Protein AF-A0A519WQ17-F1 (afdb_monomer_lite)

Secondary structure (DSSP, 8-state):
--EEEEEEEEESSHHHHHHHHHHHHHHHHHTT--HHHHHHHHHHHHHHHHHHHHHHS-EEEEEEEEEETTEEEEEEEEEE---TT--TT-HHHHHHHHHHTS--TTS---B-

Radius of gyration: 13.97 Å; chains: 1; bounding box: 34×28×32 Å

Sequence (112 aa):
MSMKDIVIITLENEMDLILAHKRTMRVAEKIGLTIATQTAFATAVSEVARIVIEHTHLGELKISIGGEHPRFSLLATITFENITELSRNHEGFFYAQKLHNSNWKRHFFHII

pLDDT: mean 78.07, std 23.07, range [29.64, 98.19]

Foldseek 3Di:
DDKDWDDKFWLQDPVSLVVQLVVQLVVCVVLPHDNVVSNVVSVLSSLLSVVCNVPASGKMWIWIWDDDPNDIAIEIEMDGPDDPPVPPPDVSVVSLVVVVPDPPPPGDYHYD

Structure (mmCIF, N/CA/C/O backbone):
data_AF-A0A519WQ17-F1
#
_entry.id   AF-A0A519WQ17-F1
#
loop_
_atom_site.group_PDB
_atom_site.id
_atom_site.type_symbol
_atom_site.label_atom_id
_atom_site.label_alt_id
_atom_site.label_comp_id
_atom_site.label_asym_id
_atom_site.label_entity_id
_atom_site.label_seq_id
_atom_site.pdbx_PDB_ins_code
_atom_site.Cartn_x
_atom_site.Cartn_y
_atom_site.Cartn_z
_atom_site.occupancy
_atom_site.B_iso_or_equiv
_atom_site.auth_seq_id
_atom_site.auth_comp_id
_atom_site.auth_asym_id
_atom_site.auth_atom_id
_atom_site.pdbx_PDB_model_num
ATOM 1 N N . MET A 1 1 ? -21.000 -9.149 -3.244 1.00 61.47 1 MET A N 1
ATOM 2 C CA . MET A 1 1 ? -20.753 -7.744 -2.855 1.00 61.47 1 MET A CA 1
ATOM 3 C C . MET A 1 1 ? -19.768 -7.180 -3.865 1.00 61.47 1 MET A C 1
ATOM 5 O O . MET A 1 1 ? -18.726 -7.798 -4.041 1.00 61.47 1 MET A O 1
ATOM 9 N N . SER A 1 2 ? -20.123 -6.135 -4.616 1.00 82.56 2 SER A N 1
ATOM 10 C CA . SER A 1 2 ? -19.262 -5.622 -5.693 1.00 82.56 2 SER A CA 1
ATOM 11 C C . SER A 1 2 ? -18.110 -4.796 -5.126 1.00 82.56 2 SER A C 1
ATOM 13 O O . SER A 1 2 ? -18.322 -3.972 -4.236 1.00 82.56 2 SER A O 1
ATOM 15 N N . MET A 1 3 ? -16.905 -5.005 -5.651 1.00 90.69 3 MET A N 1
ATOM 16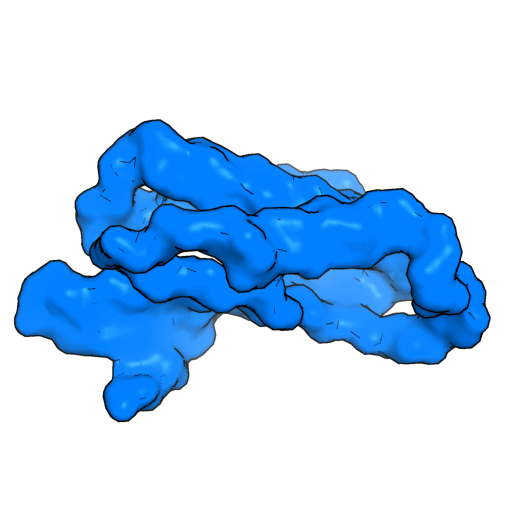 C CA . MET A 1 3 ? -15.772 -4.118 -5.403 1.00 90.69 3 MET A CA 1
ATOM 17 C C . MET A 1 3 ? -15.886 -2.874 -6.280 1.00 90.69 3 MET A C 1
ATOM 19 O O . MET A 1 3 ? -16.339 -2.956 -7.420 1.00 90.69 3 MET A O 1
ATOM 23 N N . LYS A 1 4 ? -15.482 -1.726 -5.742 1.00 93.50 4 LYS A N 1
ATOM 24 C CA . LYS A 1 4 ? -15.430 -0.453 -6.450 1.00 93.50 4 LYS A CA 1
ATOM 25 C C . LYS A 1 4 ? -14.018 0.104 -6.397 1.00 93.50 4 LYS A C 1
ATOM 27 O O . LYS A 1 4 ? -13.485 0.325 -5.311 1.00 93.50 4 LYS A O 1
ATOM 32 N N . ASP A 1 5 ? -13.464 0.374 -7.567 1.00 95.12 5 ASP A N 1
ATOM 33 C CA . ASP A 1 5 ? -12.156 1.000 -7.721 1.00 95.12 5 ASP A CA 1
ATOM 34 C C . ASP A 1 5 ? -12.222 2.457 -7.256 1.00 95.12 5 ASP A C 1
ATOM 36 O O . ASP A 1 5 ? -13.138 3.204 -7.614 1.00 95.12 5 ASP A O 1
ATOM 40 N N . ILE A 1 6 ? -11.268 2.847 -6.415 1.00 96.62 6 ILE A N 1
ATOM 41 C CA . ILE A 1 6 ? -11.188 4.185 -5.814 1.00 96.62 6 ILE A CA 1
ATOM 42 C C . ILE A 1 6 ? -9.959 4.936 -6.310 1.00 96.62 6 ILE A C 1
ATOM 44 O O . ILE A 1 6 ? -10.011 6.152 -6.490 1.00 96.62 6 ILE A O 1
ATOM 48 N N . VAL A 1 7 ? -8.852 4.223 -6.508 1.00 96.94 7 VAL A N 1
ATOM 49 C CA . VAL A 1 7 ? -7.582 4.788 -6.961 1.00 96.94 7 VAL A CA 1
ATOM 50 C C . VAL A 1 7 ? -6.973 3.861 -7.999 1.00 96.94 7 VAL A C 1
ATOM 52 O O . VAL A 1 7 ? -6.992 2.647 -7.813 1.00 96.94 7 VAL A O 1
ATOM 55 N N . ILE A 1 8 ? -6.413 4.453 -9.051 1.00 96.94 8 ILE A N 1
ATOM 56 C CA . ILE A 1 8 ? -5.589 3.783 -10.056 1.00 96.94 8 ILE A CA 1
ATOM 57 C C . ILE A 1 8 ? -4.309 4.611 -10.206 1.00 96.94 8 ILE A C 1
ATOM 59 O O . ILE A 1 8 ? -4.387 5.840 -10.285 1.00 96.94 8 ILE A O 1
ATOM 63 N N . ILE A 1 9 ? -3.149 3.959 -10.147 1.00 96.00 9 ILE A N 1
ATOM 64 C CA . ILE A 1 9 ? -1.815 4.572 -10.193 1.00 96.00 9 ILE A CA 1
ATOM 65 C C . ILE A 1 9 ? -0.935 3.721 -11.108 1.00 96.00 9 ILE A C 1
ATOM 67 O O . ILE A 1 9 ? -0.855 2.511 -10.916 1.00 96.00 9 ILE A O 1
ATOM 71 N 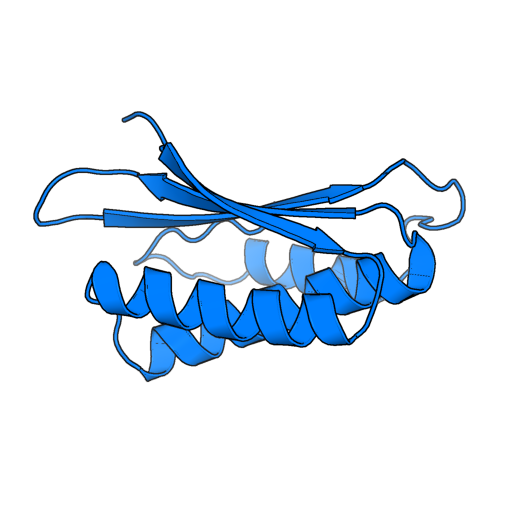N . THR A 1 10 ? -0.270 4.343 -12.077 1.00 94.56 10 THR A N 1
ATOM 72 C CA . THR A 1 10 ? 0.798 3.706 -12.861 1.00 94.56 10 THR A CA 1
ATOM 73 C C . THR A 1 10 ? 1.978 3.367 -11.956 1.00 94.56 10 THR A C 1
ATOM 75 O O . THR A 1 10 ? 2.191 4.039 -10.959 1.00 94.56 10 THR A O 1
ATOM 78 N N . LEU A 1 11 ? 2.737 2.323 -12.261 1.00 93.19 11 LEU A N 1
ATOM 79 C CA . LEU A 1 11 ? 3.910 1.896 -11.499 1.00 93.19 11 LEU A CA 1
ATOM 80 C C . LEU A 1 11 ? 5.146 1.971 -12.395 1.00 93.19 11 LEU A C 1
ATOM 82 O O . LEU A 1 11 ? 5.713 0.948 -12.777 1.00 93.19 11 LEU A O 1
ATOM 86 N N . GLU A 1 12 ? 5.541 3.194 -12.746 1.00 90.81 12 GLU A N 1
ATOM 87 C CA . GLU A 1 12 ? 6.633 3.441 -13.694 1.00 90.81 12 GLU A CA 1
ATOM 88 C C . GLU A 1 12 ? 7.904 3.929 -12.990 1.00 90.81 12 GLU A C 1
ATOM 90 O O . GLU A 1 12 ? 9.017 3.642 -13.431 1.00 90.81 12 GLU A O 1
ATOM 95 N N . ASN A 1 13 ? 7.757 4.673 -11.888 1.00 91.56 13 ASN A N 1
ATOM 96 C CA . ASN A 1 13 ? 8.875 5.345 -11.224 1.00 91.56 13 ASN A CA 1
ATOM 97 C C . ASN A 1 13 ? 8.680 5.520 -9.701 1.00 91.56 13 ASN A C 1
ATOM 99 O O . ASN A 1 13 ? 7.641 5.205 -9.124 1.00 91.56 13 ASN A O 1
ATOM 103 N N . GLU A 1 14 ? 9.696 6.061 -9.024 1.00 92.12 14 GLU A N 1
ATOM 104 C CA . GLU A 1 14 ? 9.687 6.256 -7.567 1.00 92.12 14 GLU A CA 1
ATOM 105 C C . GLU A 1 14 ? 8.606 7.242 -7.077 1.00 92.12 14 GLU A C 1
ATOM 107 O O . GLU A 1 14 ? 8.053 7.070 -5.988 1.00 92.12 14 GLU A O 1
ATOM 112 N N . MET A 1 15 ? 8.244 8.257 -7.870 1.00 94.81 15 MET A N 1
ATOM 113 C CA . MET A 1 15 ? 7.169 9.186 -7.500 1.00 94.81 15 MET A CA 1
ATOM 114 C C . MET A 1 15 ? 5.818 8.465 -7.427 1.00 94.81 15 MET A C 1
ATOM 116 O O . MET A 1 15 ? 5.018 8.736 -6.523 1.00 94.81 15 MET A O 1
ATOM 120 N N . ASP A 1 16 ? 5.593 7.501 -8.318 1.00 94.94 16 ASP A N 1
ATOM 121 C CA . ASP A 1 16 ? 4.399 6.660 -8.302 1.00 94.94 16 ASP A CA 1
ATOM 122 C C . ASP A 1 16 ? 4.343 5.781 -7.053 1.00 94.94 16 ASP A C 1
ATOM 124 O O . ASP A 1 16 ? 3.283 5.634 -6.441 1.00 94.94 16 ASP A O 1
ATOM 128 N N . LEU A 1 17 ? 5.490 5.266 -6.602 1.00 94.69 17 LEU A N 1
ATOM 129 C CA . LEU A 1 17 ? 5.590 4.504 -5.358 1.00 94.69 17 LEU A CA 1
ATOM 130 C C . LEU A 1 17 ? 5.201 5.353 -4.134 1.00 94.69 17 LEU A C 1
ATOM 132 O O . LEU A 1 17 ? 4.455 4.899 -3.256 1.00 94.69 17 LEU A O 1
ATOM 136 N N . ILE A 1 18 ? 5.655 6.610 -4.086 1.00 96.94 18 ILE A N 1
ATOM 137 C CA . ILE A 1 18 ? 5.270 7.564 -3.034 1.00 96.94 18 ILE A CA 1
ATOM 138 C C . ILE A 1 18 ? 3.758 7.829 -3.087 1.00 96.94 18 ILE A C 1
ATOM 140 O O . ILE A 1 18 ? 3.091 7.888 -2.044 1.00 96.94 18 ILE A O 1
ATOM 144 N N . LEU A 1 19 ? 3.200 7.988 -4.289 1.00 97.62 19 LEU A N 1
ATOM 145 C CA . LEU A 1 19 ? 1.771 8.213 -4.484 1.00 97.62 19 LEU A CA 1
ATOM 146 C C . LEU A 1 19 ? 0.942 6.991 -4.062 1.00 97.62 19 LEU A C 1
ATOM 148 O O . LEU A 1 19 ? -0.052 7.159 -3.350 1.00 97.62 19 LEU A O 1
ATOM 152 N N . ALA A 1 20 ? 1.375 5.781 -4.423 1.00 9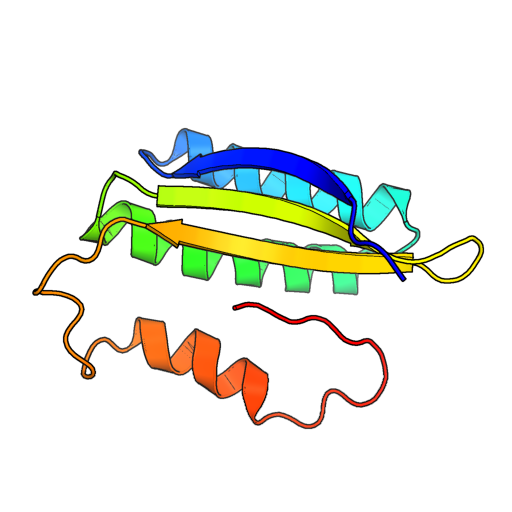6.44 20 ALA A N 1
ATOM 153 C CA . ALA A 1 20 ? 0.768 4.505 -4.050 1.00 96.44 20 ALA A CA 1
ATOM 154 C C . ALA A 1 20 ? 0.633 4.367 -2.533 1.00 96.44 20 ALA A C 1
ATOM 156 O O . ALA A 1 20 ? -0.461 4.100 -2.024 1.00 96.44 20 ALA A O 1
ATOM 157 N N . HIS A 1 21 ? 1.710 4.652 -1.797 1.00 97.75 21 HIS A N 1
ATOM 158 C CA . HIS A 1 21 ? 1.703 4.620 -0.338 1.00 97.75 21 HIS A CA 1
ATOM 159 C C . HIS A 1 21 ? 0.693 5.619 0.248 1.00 97.75 21 HIS A C 1
ATOM 161 O O . HIS A 1 21 ? -0.206 5.254 1.012 1.00 97.75 21 HIS A O 1
ATOM 167 N N . LYS A 1 22 ? 0.793 6.894 -0.156 1.00 98.12 22 LYS A N 1
ATOM 168 C CA . LYS A 1 22 ? -0.058 7.979 0.362 1.00 98.12 22 LYS A CA 1
ATOM 169 C C . LYS A 1 22 ? -1.538 7.737 0.076 1.00 98.12 22 LYS A C 1
ATOM 171 O O . LYS A 1 22 ? -2.384 7.987 0.936 1.00 98.12 22 LYS A O 1
ATOM 176 N N . ARG A 1 23 ? -1.871 7.264 -1.126 1.00 98.06 23 ARG A N 1
ATOM 177 C CA . ARG A 1 23 ? -3.259 6.998 -1.522 1.00 98.06 23 ARG A CA 1
ATOM 178 C C . ARG A 1 23 ? -3.825 5.781 -0.803 1.00 98.06 23 ARG A C 1
ATOM 180 O O . ARG A 1 23 ? -4.959 5.859 -0.338 1.00 98.06 23 ARG A O 1
ATOM 187 N N . THR A 1 24 ? -3.033 4.727 -0.625 1.00 97.81 24 THR A N 1
ATOM 188 C CA . THR A 1 24 ? -3.433 3.545 0.150 1.00 97.81 24 THR A CA 1
ATOM 189 C C . THR A 1 24 ? -3.756 3.914 1.597 1.00 97.81 24 THR A C 1
ATOM 191 O O . THR A 1 24 ? -4.851 3.606 2.069 1.00 97.81 24 THR A O 1
ATOM 194 N N . MET A 1 25 ? -2.873 4.673 2.261 1.00 97.75 25 MET A N 1
ATOM 195 C CA . MET A 1 25 ? -3.120 5.215 3.606 1.00 97.75 25 MET A CA 1
ATOM 196 C C . MET A 1 25 ? -4.430 6.010 3.658 1.00 97.75 25 MET A C 1
ATOM 198 O O . MET A 1 25 ? -5.279 5.768 4.512 1.00 97.75 25 MET A O 1
ATOM 202 N N . ARG A 1 26 ? -4.640 6.918 2.696 1.00 98.19 26 ARG A N 1
ATOM 203 C CA . ARG A 1 26 ? -5.823 7.789 2.650 1.00 98.19 26 ARG A CA 1
ATOM 204 C C . ARG A 1 26 ? -7.133 7.017 2.471 1.00 98.19 26 ARG A C 1
ATOM 206 O O . ARG A 1 26 ? -8.152 7.409 3.038 1.00 98.19 26 ARG A O 1
ATOM 213 N N . VAL A 1 27 ? -7.141 5.956 1.661 1.00 96.81 27 VAL A N 1
ATOM 214 C CA . VAL A 1 27 ? -8.334 5.113 1.472 1.00 96.81 27 VAL A CA 1
ATOM 215 C C . VAL A 1 27 ? -8.596 4.279 2.724 1.00 96.81 27 VAL A C 1
ATOM 217 O O . VAL A 1 27 ? -9.728 4.249 3.201 1.00 96.81 27 VAL A O 1
ATOM 220 N N . ALA A 1 28 ? -7.554 3.667 3.289 1.00 95.69 28 ALA A N 1
ATOM 221 C CA . ALA A 1 28 ? -7.631 2.876 4.513 1.00 95.69 28 ALA A CA 1
ATOM 222 C C . ALA A 1 28 ? -8.144 3.703 5.713 1.00 95.69 28 ALA A C 1
ATOM 224 O O . ALA A 1 28 ? -9.002 3.241 6.467 1.00 95.69 28 ALA A O 1
ATOM 225 N N . GLU A 1 29 ? -7.691 4.953 5.840 1.00 97.00 29 GLU A N 1
ATOM 226 C CA . GLU A 1 29 ? -8.193 5.936 6.807 1.00 97.00 29 GLU A CA 1
ATOM 227 C C . GLU A 1 29 ? -9.692 6.204 6.622 1.00 97.00 29 GLU A C 1
ATOM 229 O O . GLU A 1 29 ? -10.465 6.127 7.576 1.00 97.00 29 GLU A O 1
ATOM 234 N N . LYS A 1 30 ? -10.128 6.467 5.383 1.00 94.88 30 LYS A N 1
ATOM 235 C CA . LYS A 1 30 ? -11.526 6.803 5.065 1.00 94.88 30 LYS A CA 1
ATOM 236 C C . LYS A 1 30 ? -12.520 5.685 5.368 1.00 94.88 30 LYS A C 1
ATOM 238 O O . LYS A 1 30 ? -13.684 5.985 5.617 1.00 94.88 30 LYS A O 1
ATOM 243 N N . ILE A 1 31 ? -12.084 4.429 5.335 1.00 93.56 31 ILE A N 1
ATOM 244 C CA . ILE A 1 31 ? -12.927 3.277 5.683 1.00 93.56 31 ILE A CA 1
ATOM 245 C C . ILE A 1 31 ? -12.787 2.857 7.158 1.00 93.56 31 ILE A C 1
ATOM 247 O O . ILE A 1 31 ? -13.331 1.829 7.552 1.00 93.56 31 ILE A O 1
ATOM 251 N N . GLY A 1 32 ? -12.077 3.646 7.974 1.00 93.00 32 GLY A N 1
ATOM 252 C CA . GLY 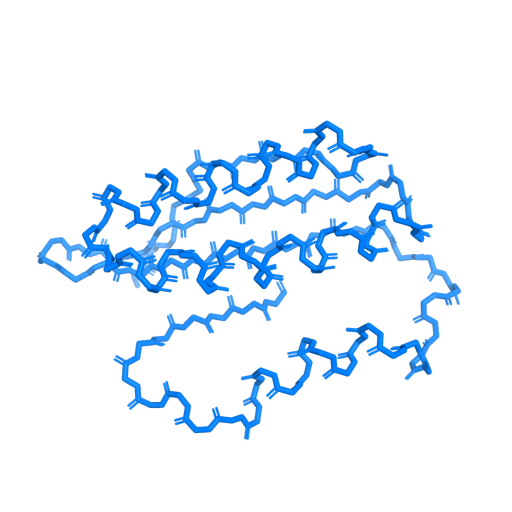A 1 32 ? -12.014 3.476 9.426 1.00 93.00 32 GLY A CA 1
ATOM 253 C C . GLY A 1 32 ? -10.989 2.458 9.927 1.00 93.00 32 GLY A C 1
ATOM 254 O O . GLY A 1 32 ? -11.118 1.985 11.056 1.00 93.00 32 GLY A O 1
ATOM 255 N N . LEU A 1 33 ? -9.972 2.099 9.133 1.00 92.56 33 LEU A N 1
ATOM 256 C CA . LEU A 1 33 ? -8.899 1.221 9.613 1.00 92.56 33 LEU A CA 1
ATOM 257 C C . LEU A 1 33 ? -8.019 1.937 10.644 1.00 92.56 33 LEU A C 1
ATOM 259 O O . LEU A 1 33 ? -7.816 3.148 10.578 1.00 92.56 33 LEU A O 1
ATOM 263 N N . THR A 1 34 ? -7.449 1.189 11.591 1.00 95.62 34 THR A N 1
ATOM 264 C CA . THR A 1 34 ? -6.508 1.749 12.576 1.00 95.62 34 THR A CA 1
ATOM 265 C C . THR A 1 34 ? -5.218 2.202 11.897 1.00 95.62 34 THR A C 1
ATOM 267 O O . THR A 1 34 ? -4.801 1.584 10.921 1.00 95.62 34 THR A O 1
ATOM 270 N N . ILE A 1 35 ? -4.533 3.212 12.445 1.00 96.50 35 ILE A N 1
ATOM 271 C CA . ILE A 1 35 ? -3.245 3.694 11.904 1.00 96.50 35 ILE A CA 1
ATOM 272 C C . ILE A 1 35 ? -2.249 2.542 11.707 1.00 96.50 35 ILE A C 1
ATOM 274 O O . ILE A 1 35 ? -1.632 2.445 10.655 1.00 96.50 35 ILE A O 1
ATOM 278 N N . ALA A 1 36 ? -2.159 1.613 12.664 1.00 95.25 36 ALA A N 1
ATOM 279 C CA . ALA A 1 36 ? -1.298 0.436 12.540 1.00 95.25 36 ALA A CA 1
ATOM 280 C C . ALA A 1 36 ? -1.653 -0.439 11.321 1.00 95.25 36 ALA A C 1
ATOM 282 O O . ALA A 1 36 ? -0.761 -0.880 10.600 1.00 95.25 36 ALA A O 1
ATOM 283 N N . THR A 1 37 ? -2.947 -0.656 11.063 1.00 93.88 37 THR A N 1
ATOM 284 C CA . THR A 1 37 ? -3.417 -1.438 9.906 1.00 93.88 37 THR A CA 1
ATOM 285 C C . THR A 1 37 ? -3.180 -0.690 8.597 1.00 93.88 37 THR A C 1
ATOM 287 O O . THR A 1 37 ? -2.749 -1.299 7.623 1.00 93.88 37 THR A O 1
ATOM 290 N N . GLN A 1 38 ? -3.426 0.625 8.578 1.00 96.06 38 GLN A N 1
ATOM 291 C CA . GLN A 1 38 ? -3.155 1.475 7.418 1.00 96.06 38 GLN A CA 1
ATOM 292 C C . GLN A 1 38 ? -1.675 1.388 7.034 1.00 96.06 38 GLN A C 1
ATOM 294 O O . GLN A 1 38 ? -1.369 1.053 5.892 1.00 96.06 38 GLN A O 1
ATOM 299 N N . THR A 1 39 ? -0.772 1.612 7.997 1.00 94.62 39 THR A N 1
ATOM 300 C CA . THR A 1 39 ? 0.678 1.577 7.774 1.00 94.62 39 THR A CA 1
ATOM 301 C C . THR A 1 39 ? 1.123 0.205 7.288 1.00 94.62 39 THR A C 1
ATOM 303 O O . THR A 1 39 ? 1.803 0.121 6.273 1.00 94.62 39 THR A O 1
ATOM 306 N N . ALA A 1 40 ? 0.700 -0.876 7.952 1.00 95.06 40 ALA A N 1
ATOM 307 C CA . ALA A 1 40 ? 1.079 -2.230 7.552 1.00 95.06 40 ALA A CA 1
ATOM 308 C C . ALA A 1 40 ? 0.629 -2.556 6.118 1.00 95.06 40 ALA A C 1
ATOM 310 O O . ALA A 1 40 ? 1.410 -3.086 5.327 1.00 95.06 40 ALA A O 1
ATOM 311 N N . PHE A 1 41 ? -0.611 -2.203 5.766 1.00 93.88 41 PHE A N 1
ATOM 312 C CA . PHE A 1 41 ? -1.150 -2.449 4.433 1.00 93.88 41 PHE A CA 1
ATOM 313 C C . PHE A 1 41 ? -0.457 -1.588 3.368 1.00 93.88 41 PHE A C 1
ATOM 315 O O . PHE A 1 41 ? -0.025 -2.110 2.344 1.00 93.88 41 PHE A O 1
ATOM 322 N N . ALA A 1 42 ? -0.280 -0.289 3.621 1.00 94.81 42 ALA A N 1
ATOM 323 C CA . ALA A 1 42 ? 0.401 0.612 2.697 1.00 94.81 42 ALA A CA 1
ATOM 324 C C . ALA A 1 42 ? 1.874 0.234 2.492 1.00 94.81 42 ALA A C 1
ATOM 326 O O . ALA A 1 42 ? 2.363 0.323 1.371 1.00 94.81 42 ALA A O 1
ATOM 327 N N . THR A 1 43 ? 2.575 -0.231 3.532 1.00 94.62 43 THR A N 1
ATOM 328 C CA . THR A 1 43 ? 3.933 -0.773 3.397 1.00 94.62 43 THR A CA 1
ATOM 329 C C . THR A 1 43 ? 3.941 -2.016 2.513 1.00 94.62 43 THR A C 1
ATOM 331 O O . THR A 1 43 ? 4.735 -2.071 1.582 1.00 94.62 43 THR A O 1
ATOM 334 N N . ALA A 1 44 ? 3.040 -2.979 2.732 1.00 94.88 44 ALA A N 1
ATOM 335 C CA . ALA A 1 44 ? 2.977 -4.185 1.904 1.00 94.88 44 ALA A CA 1
ATOM 336 C C . ALA A 1 44 ? 2.708 -3.866 0.422 1.00 94.88 44 ALA A C 1
ATOM 338 O O . ALA A 1 44 ? 3.381 -4.403 -0.454 1.00 94.88 44 ALA A O 1
ATOM 339 N N . VAL A 1 45 ? 1.775 -2.948 0.143 1.00 94.81 45 VAL A N 1
ATOM 340 C CA . VAL A 1 45 ? 1.503 -2.468 -1.222 1.00 94.81 45 VAL A CA 1
ATOM 341 C C . VAL A 1 45 ? 2.739 -1.805 -1.830 1.00 94.81 45 VAL A C 1
ATOM 343 O O . VAL A 1 45 ? 3.069 -2.084 -2.979 1.00 94.81 45 VAL A O 1
ATOM 346 N N . SER A 1 46 ? 3.450 -0.967 -1.069 1.00 95.19 46 SER A N 1
ATOM 347 C CA . SER A 1 46 ? 4.684 -0.324 -1.529 1.00 95.19 46 SER A CA 1
ATOM 348 C C . SER A 1 46 ? 5.796 -1.325 -1.852 1.00 95.19 46 SER A C 1
ATOM 350 O O . SER A 1 46 ? 6.476 -1.155 -2.857 1.00 95.19 46 SER A O 1
ATOM 352 N N . GLU A 1 47 ? 5.977 -2.379 -1.056 1.00 91.88 47 GLU A N 1
ATOM 353 C CA . GLU A 1 47 ? 6.999 -3.395 -1.340 1.00 91.88 47 GLU A CA 1
ATOM 354 C C . GLU A 1 47 ? 6.724 -4.119 -2.666 1.00 91.88 47 GLU A C 1
ATOM 356 O O . GLU A 1 47 ? 7.625 -4.249 -3.494 1.00 91.88 47 GLU A O 1
ATOM 361 N N . VAL A 1 48 ? 5.472 -4.520 -2.918 1.00 89.44 48 VAL A N 1
ATOM 362 C CA . VAL A 1 48 ? 5.102 -5.178 -4.184 1.00 89.44 48 VAL A CA 1
ATOM 363 C C . VAL A 1 48 ? 5.200 -4.206 -5.362 1.00 89.44 48 VAL A C 1
ATOM 365 O O . VAL A 1 48 ? 5.747 -4.557 -6.405 1.00 89.44 48 VAL A O 1
ATOM 368 N N . ALA A 1 49 ? 4.734 -2.967 -5.191 1.00 92.31 49 ALA A N 1
ATOM 369 C CA . ALA A 1 49 ? 4.836 -1.936 -6.217 1.00 92.31 49 ALA A CA 1
ATOM 370 C C . ALA A 1 49 ? 6.294 -1.637 -6.597 1.00 92.31 49 ALA A C 1
ATOM 372 O O . ALA A 1 49 ? 6.591 -1.484 -7.779 1.00 92.31 49 ALA A O 1
ATOM 373 N N . ARG A 1 50 ? 7.214 -1.610 -5.621 1.00 92.31 50 ARG A N 1
ATOM 374 C CA . ARG A 1 50 ? 8.646 -1.410 -5.882 1.00 92.31 50 ARG A CA 1
ATOM 375 C C . ARG A 1 50 ? 9.217 -2.520 -6.759 1.00 92.31 50 ARG A C 1
ATOM 377 O O . ARG A 1 50 ? 9.865 -2.214 -7.751 1.00 92.31 50 ARG A O 1
ATOM 384 N N . ILE A 1 51 ? 8.918 -3.782 -6.443 1.00 88.25 51 ILE A N 1
ATOM 385 C CA . ILE A 1 51 ? 9.365 -4.931 -7.246 1.00 88.25 51 ILE A CA 1
ATOM 386 C C . ILE A 1 51 ? 8.883 -4.789 -8.695 1.00 88.25 51 ILE A C 1
ATOM 388 O O . ILE A 1 51 ? 9.652 -5.004 -9.628 1.00 88.25 51 ILE A O 1
ATOM 392 N N . VAL A 1 52 ? 7.627 -4.389 -8.899 1.00 86.19 52 VAL A N 1
ATOM 393 C CA . VAL A 1 52 ? 7.062 -4.200 -10.243 1.00 86.19 52 VAL A CA 1
ATOM 394 C C . VAL A 1 52 ? 7.741 -3.056 -10.996 1.00 86.19 52 VAL A C 1
ATOM 396 O O . VAL A 1 52 ? 8.071 -3.228 -12.171 1.00 86.19 52 VAL A O 1
ATOM 399 N N . ILE A 1 53 ? 8.002 -1.926 -10.332 1.00 88.81 53 ILE A N 1
ATOM 400 C CA . ILE A 1 53 ? 8.742 -0.798 -10.916 1.00 88.81 53 ILE A CA 1
ATOM 401 C C . ILE A 1 53 ? 10.147 -1.242 -11.330 1.00 88.81 53 ILE A C 1
ATOM 403 O O . ILE A 1 53 ? 10.558 -0.948 -12.442 1.00 88.81 53 ILE A O 1
ATOM 407 N N . GLU A 1 54 ? 10.863 -1.973 -10.474 1.00 86.56 54 GLU A N 1
ATOM 408 C CA . GLU A 1 54 ? 12.245 -2.407 -10.726 1.00 86.56 54 GLU A CA 1
ATOM 409 C C . GLU A 1 54 ? 12.383 -3.386 -11.901 1.00 86.56 54 GLU A C 1
ATOM 411 O O . GLU A 1 54 ? 13.432 -3.415 -12.538 1.00 86.56 54 GLU A O 1
ATOM 416 N N . HIS A 1 55 ? 11.353 -4.193 -12.179 1.00 79.00 55 HIS A N 1
ATOM 417 C CA . HIS A 1 55 ? 11.459 -5.310 -13.127 1.00 79.00 55 HIS A CA 1
ATOM 418 C C . HIS A 1 55 ? 10.608 -5.146 -14.385 1.00 79.00 55 HIS A C 1
ATOM 420 O O . HIS A 1 55 ? 10.833 -5.871 -15.350 1.00 79.00 55 HIS A O 1
ATOM 426 N N . THR A 1 56 ? 9.608 -4.257 -14.385 1.00 72.19 56 THR A N 1
ATOM 427 C CA . THR A 1 56 ? 8.647 -4.186 -15.497 1.00 72.19 56 THR A CA 1
ATOM 428 C C . THR A 1 56 ? 8.407 -2.808 -16.075 1.00 72.19 56 THR A C 1
ATOM 430 O O . THR A 1 56 ? 8.085 -2.718 -17.257 1.00 72.19 56 THR A O 1
ATOM 433 N N . HIS A 1 57 ? 8.563 -1.748 -15.276 1.00 67.38 57 HIS A N 1
ATOM 434 C CA . HIS A 1 57 ? 8.298 -0.352 -15.651 1.00 67.38 57 HIS A CA 1
ATOM 435 C C . HIS A 1 57 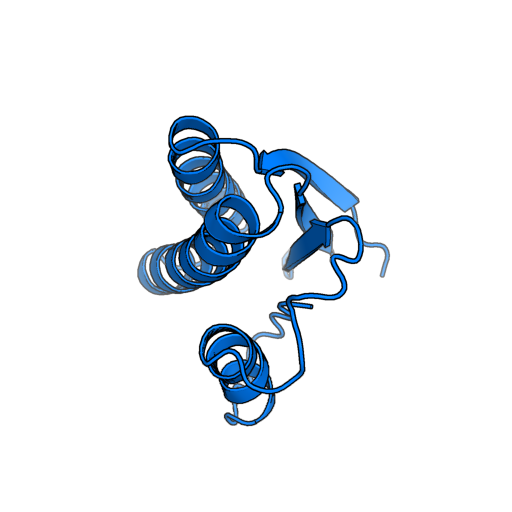? 6.920 -0.070 -16.299 1.00 67.38 57 HIS A C 1
ATOM 437 O O . HIS A 1 57 ? 6.677 1.058 -16.710 1.00 67.38 57 HIS A O 1
ATOM 443 N N . LEU A 1 58 ? 6.016 -1.056 -16.382 1.00 77.12 58 LEU A N 1
ATOM 444 C CA . LEU A 1 58 ? 4.696 -0.999 -17.023 1.00 77.12 58 LEU A CA 1
ATOM 445 C C . LEU A 1 58 ? 3.664 -1.723 -16.144 1.00 77.12 58 LEU A C 1
ATOM 447 O O . LEU A 1 58 ? 2.988 -2.666 -16.564 1.00 77.12 58 LEU A O 1
ATOM 451 N N . GLY A 1 59 ? 3.600 -1.312 -14.877 1.00 87.38 59 GLY A N 1
ATOM 452 C CA . GLY A 1 59 ? 2.622 -1.807 -13.915 1.00 87.38 59 GLY A CA 1
ATOM 453 C C . GLY A 1 59 ? 1.500 -0.809 -13.632 1.00 87.38 59 GLY A C 1
ATOM 454 O O . GLY A 1 59 ? 1.622 0.388 -13.872 1.00 87.38 59 GLY A O 1
ATOM 455 N N . GLU A 1 60 ? 0.415 -1.296 -13.047 1.00 93.88 60 GLU A N 1
ATOM 456 C CA . GLU A 1 60 ? -0.699 -0.508 -12.530 1.00 93.88 60 GLU A CA 1
ATOM 457 C C . GLU A 1 60 ? -1.074 -1.040 -11.144 1.00 93.88 60 GLU A C 1
ATOM 459 O O . GLU A 1 60 ? -1.251 -2.243 -10.952 1.00 93.88 60 GLU A O 1
ATOM 464 N N . LEU A 1 61 ? -1.212 -0.137 -10.176 1.00 95.62 61 LEU A N 1
ATOM 465 C CA . LEU A 1 61 ? -1.824 -0.384 -8.879 1.00 95.62 61 LEU A CA 1
ATOM 466 C C . LEU A 1 61 ? -3.257 0.137 -8.884 1.00 95.62 61 LEU A C 1
ATOM 468 O O . LEU A 1 61 ? -3.515 1.316 -9.131 1.00 95.62 61 LEU A O 1
ATOM 472 N N . LYS A 1 62 ? -4.173 -0.716 -8.446 1.00 97.50 62 LYS A N 1
ATOM 473 C CA . LYS A 1 62 ? -5.576 -0.400 -8.226 1.00 97.50 62 LYS A CA 1
ATOM 474 C C . LYS A 1 62 ? -5.951 -0.639 -6.770 1.00 97.50 62 LYS A C 1
ATOM 476 O O . LYS A 1 62 ? -5.728 -1.721 -6.236 1.00 97.50 62 LYS A O 1
ATOM 481 N N . ILE A 1 63 ? -6.538 0.369 -6.128 1.00 96.81 63 ILE A N 1
ATOM 482 C CA . ILE A 1 63 ? -7.097 0.257 -4.776 1.00 96.81 63 ILE A CA 1
ATOM 483 C C . ILE A 1 63 ? -8.616 0.247 -4.878 1.00 96.81 63 ILE A C 1
ATOM 485 O O . ILE A 1 63 ? -9.218 1.215 -5.356 1.00 96.81 63 ILE A O 1
ATOM 489 N N . SER A 1 64 ? -9.230 -0.812 -4.365 1.00 96.25 64 SER A N 1
ATOM 490 C CA . SER A 1 64 ? -10.671 -1.033 -4.439 1.00 96.25 64 SER A CA 1
ATOM 491 C C . SER A 1 64 ? -11.251 -1.214 -3.044 1.00 96.25 64 SER A C 1
ATOM 493 O O . SER A 1 64 ? -10.640 -1.827 -2.167 1.00 96.25 64 SER A O 1
ATOM 495 N N . ILE A 1 65 ? -12.461 -0.703 -2.837 1.00 94.56 65 ILE A N 1
ATOM 496 C CA . ILE A 1 65 ? -13.236 -0.945 -1.620 1.00 94.56 65 ILE A CA 1
ATOM 497 C C . ILE A 1 65 ? -14.427 -1.835 -1.940 1.00 94.56 65 ILE A C 1
ATOM 499 O O . ILE A 1 65 ? -15.046 -1.717 -2.994 1.00 94.56 65 ILE A O 1
ATOM 503 N N . GLY A 1 66 ? -14.764 -2.731 -1.027 1.00 92.12 66 GLY A N 1
ATOM 504 C CA . GLY A 1 66 ? -15.958 -3.560 -1.121 1.00 92.12 66 GLY A CA 1
ATOM 505 C C . GLY A 1 66 ? -16.728 -3.512 0.183 1.00 92.12 66 GLY A C 1
ATOM 506 O O . GLY A 1 66 ? -16.148 -3.255 1.237 1.00 92.12 66 GLY A O 1
ATOM 507 N N . GLY A 1 67 ? -18.020 -3.799 0.131 1.00 89.19 67 GLY A N 1
ATOM 508 C CA . GLY A 1 67 ? -18.864 -3.791 1.318 1.00 89.19 67 GLY A CA 1
ATOM 509 C C . GLY A 1 67 ? -19.724 -2.562 1.474 1.00 89.19 67 GLY A C 1
ATOM 510 O O . GLY A 1 67 ? -19.757 -1.678 0.623 1.00 89.19 67 GLY A O 1
ATOM 511 N N . GLU A 1 68 ? -20.467 -2.573 2.567 1.00 86.00 68 GLU A N 1
ATOM 512 C CA . GLU A 1 68 ? -21.473 -1.579 2.896 1.00 86.00 68 GLU A CA 1
ATOM 513 C C . GLU A 1 68 ? -21.324 -1.216 4.364 1.00 86.00 68 GLU A C 1
ATOM 515 O O . GLU A 1 68 ? -20.856 -2.018 5.178 1.00 86.00 68 GLU A O 1
ATOM 520 N N . HIS A 1 69 ? -21.727 0.001 4.714 1.00 80.56 69 HIS A N 1
ATOM 521 C CA . HIS A 1 69 ? -21.625 0.476 6.082 1.00 80.56 69 HIS A CA 1
ATOM 522 C C . HIS A 1 69 ? -22.308 -0.501 7.066 1.00 80.56 69 HIS A C 1
ATOM 524 O O . HIS A 1 69 ? -23.442 -0.917 6.825 1.00 80.56 69 HIS A O 1
ATOM 530 N N . PRO A 1 70 ? -21.666 -0.855 8.195 1.00 82.75 70 PRO A N 1
ATOM 531 C CA . PRO A 1 70 ? -20.389 -0.329 8.695 1.00 82.75 70 PRO A CA 1
ATOM 532 C C . PRO A 1 70 ? -19.154 -1.155 8.290 1.00 82.75 70 PRO A C 1
ATOM 534 O O . PRO A 1 70 ? -18.059 -0.885 8.772 1.00 82.75 70 PRO A O 1
ATOM 537 N N . ARG A 1 71 ? -19.301 -2.195 7.462 1.00 86.44 71 ARG A N 1
ATOM 538 C CA . ARG A 1 71 ? -18.238 -3.166 7.165 1.00 86.44 71 ARG A CA 1
ATOM 539 C C . ARG A 1 71 ? -17.716 -3.008 5.743 1.00 86.44 71 ARG A C 1
ATOM 541 O O . ARG A 1 71 ? -18.276 -3.555 4.794 1.00 86.44 71 ARG A O 1
ATOM 548 N N . PHE A 1 72 ? -16.584 -2.325 5.636 1.00 90.31 72 PHE A N 1
ATOM 549 C CA . PHE A 1 72 ? -15.815 -2.225 4.404 1.00 90.31 72 PHE A CA 1
ATOM 550 C C . PHE A 1 72 ? -14.647 -3.216 4.381 1.00 90.31 72 PHE A C 1
ATOM 552 O O . PHE A 1 72 ? -14.144 -3.661 5.410 1.00 90.31 72 PHE A O 1
ATOM 559 N N . SER A 1 73 ? -14.215 -3.538 3.172 1.00 91.19 73 SER A N 1
ATOM 560 C CA . SER A 1 73 ? -13.013 -4.300 2.843 1.00 91.19 73 SER A CA 1
ATOM 561 C C . SER A 1 73 ? -12.157 -3.466 1.898 1.00 91.19 73 SER A C 1
ATOM 563 O O . SER A 1 73 ? -12.694 -2.663 1.131 1.00 91.19 73 SER A O 1
ATOM 565 N N . LEU A 1 74 ? -10.843 -3.654 1.967 1.00 93.50 74 LEU A N 1
ATOM 566 C CA . LEU A 1 74 ? -9.866 -2.968 1.130 1.00 93.50 74 LEU A CA 1
ATOM 567 C C . LEU A 1 74 ? -9.070 -4.009 0.352 1.00 93.50 74 LEU A C 1
ATOM 569 O O . LEU A 1 74 ? -8.581 -4.977 0.934 1.00 93.50 74 LEU A O 1
ATOM 573 N N . LEU A 1 75 ? -8.941 -3.788 -0.949 1.00 94.56 75 LEU A N 1
ATOM 574 C CA . LEU A 1 75 ? -8.156 -4.611 -1.853 1.00 94.56 75 LEU A CA 1
ATOM 575 C C . LEU A 1 75 ? -7.140 -3.727 -2.570 1.00 94.56 75 LEU A C 1
ATOM 577 O O . LEU A 1 75 ? -7.466 -2.609 -2.970 1.00 94.56 75 LEU A O 1
ATOM 581 N N . ALA A 1 76 ? -5.931 -4.250 -2.737 1.00 95.12 76 ALA A N 1
ATOM 582 C CA . ALA A 1 76 ? -4.945 -3.721 -3.661 1.00 95.12 76 ALA A CA 1
ATOM 583 C C . ALA A 1 76 ? -4.693 -4.786 -4.728 1.00 95.12 76 ALA A C 1
ATOM 585 O O . ALA A 1 76 ? -4.403 -5.932 -4.388 1.00 95.12 76 ALA A O 1
ATOM 586 N N . THR A 1 77 ? -4.827 -4.406 -5.991 1.00 94.31 77 THR A N 1
ATOM 587 C CA . THR A 1 77 ? -4.553 -5.263 -7.144 1.00 94.31 77 THR A CA 1
ATOM 588 C C . THR A 1 77 ? -3.437 -4.628 -7.943 1.00 94.31 77 THR A C 1
ATOM 590 O O . THR A 1 77 ? -3.526 -3.445 -8.274 1.00 94.31 77 THR A O 1
ATOM 593 N N . ILE A 1 78 ? -2.392 -5.398 -8.230 1.00 91.44 78 ILE A N 1
ATOM 594 C CA . ILE A 1 78 ? -1.274 -4.935 -9.048 1.00 91.44 78 ILE A CA 1
ATOM 595 C C . ILE A 1 78 ? -1.223 -5.772 -10.320 1.00 91.44 78 ILE A C 1
ATOM 597 O O . ILE A 1 78 ? -1.121 -6.993 -10.270 1.00 91.44 78 ILE A O 1
ATOM 601 N N . THR A 1 79 ? -1.293 -5.107 -11.466 1.00 89.12 79 THR A N 1
ATOM 602 C CA . THR A 1 79 ? -1.184 -5.736 -12.785 1.00 89.12 79 THR A CA 1
ATOM 603 C C . THR A 1 79 ? 0.042 -5.207 -13.501 1.00 89.12 79 THR A C 1
ATOM 605 O O . THR A 1 79 ? 0.333 -4.023 -13.408 1.00 89.12 79 THR A O 1
ATOM 608 N N . PHE A 1 80 ? 0.753 -6.058 -14.228 1.00 83.81 80 PHE A N 1
ATOM 609 C CA . PHE A 1 80 ? 1.923 -5.682 -15.018 1.00 83.81 80 PHE A CA 1
ATOM 610 C C . PHE A 1 80 ? 2.032 -6.602 -16.231 1.00 83.81 80 PHE A C 1
ATOM 612 O O . PHE A 1 80 ? 1.519 -7.727 -16.211 1.00 83.81 80 PHE A O 1
ATOM 619 N N . GLU A 1 81 ? 2.673 -6.128 -17.298 1.00 72.19 81 GLU A N 1
ATOM 620 C CA . GLU A 1 81 ? 2.924 -6.970 -18.465 1.00 72.19 81 GLU A CA 1
ATOM 621 C C . GLU A 1 81 ? 3.894 -8.108 -18.123 1.00 72.19 81 GLU A C 1
ATOM 623 O O . GLU A 1 81 ? 4.848 -7.955 -17.360 1.00 72.19 81 GLU A O 1
ATOM 628 N N . ASN A 1 82 ? 3.609 -9.292 -18.665 1.00 58.03 82 ASN A N 1
ATOM 629 C CA . ASN A 1 82 ? 4.317 -10.522 -18.340 1.00 58.03 82 ASN A CA 1
ATOM 630 C C . ASN A 1 82 ? 5.728 -10.476 -18.935 1.00 58.03 82 ASN A C 1
ATOM 632 O O . ASN A 1 82 ? 5.927 -10.782 -20.110 1.00 58.03 82 ASN A O 1
ATOM 636 N N . ILE A 1 83 ? 6.709 -10.081 -18.128 1.00 52.22 83 ILE A N 1
ATOM 637 C CA . ILE A 1 83 ? 8.109 -10.158 -18.522 1.00 52.22 83 ILE A CA 1
ATOM 638 C C . ILE A 1 83 ? 8.612 -11.543 -18.149 1.00 52.22 83 ILE A C 1
ATOM 640 O O . ILE A 1 83 ? 8.635 -11.933 -16.982 1.00 52.22 83 ILE A O 1
ATOM 644 N N . THR A 1 84 ? 9.038 -12.277 -19.173 1.00 49.59 84 THR A N 1
ATOM 645 C CA . THR A 1 84 ? 9.624 -13.626 -19.138 1.00 49.59 84 THR A CA 1
ATOM 646 C C . THR A 1 84 ? 10.761 -13.809 -18.113 1.00 49.59 84 THR A C 1
ATOM 648 O O . THR A 1 84 ? 11.153 -14.942 -17.842 1.00 49.59 84 THR A O 1
ATOM 651 N N . GLU A 1 85 ? 11.274 -12.724 -17.523 1.00 47.62 85 GLU A N 1
ATOM 652 C CA . GLU A 1 85 ? 12.348 -12.689 -16.520 1.00 47.62 85 GLU A CA 1
ATOM 653 C C . GLU A 1 85 ? 11.866 -12.706 -15.059 1.00 47.62 85 GLU A C 1
ATOM 655 O O . GLU A 1 85 ? 12.658 -13.027 -14.173 1.00 47.62 85 GLU A O 1
ATOM 660 N N . LEU A 1 86 ? 10.568 -12.515 -14.781 1.00 50.91 86 LEU A N 1
ATOM 661 C CA . LEU A 1 86 ? 9.973 -12.844 -13.474 1.00 50.91 86 LEU A CA 1
ATOM 662 C C . LEU A 1 86 ? 9.782 -14.368 -13.355 1.00 50.91 86 LEU A C 1
ATOM 664 O O . LEU A 1 86 ? 8.700 -14.883 -13.066 1.00 50.91 86 LEU A O 1
ATOM 668 N N . SER A 1 87 ? 10.844 -15.130 -13.630 1.00 44.09 87 SER A N 1
ATOM 669 C CA . SER A 1 87 ? 10.853 -16.566 -13.387 1.00 44.09 87 SER A CA 1
ATOM 670 C C . SER A 1 87 ? 10.625 -16.809 -11.891 1.00 44.09 87 SER A C 1
ATOM 672 O O . SER A 1 87 ? 11.036 -16.008 -11.049 1.00 44.09 87 SER A O 1
ATOM 674 N N . ARG A 1 88 ? 9.970 -17.927 -11.560 1.00 49.72 88 ARG A N 1
ATOM 675 C CA . ARG A 1 88 ? 9.494 -18.361 -10.225 1.00 49.72 88 ARG A CA 1
ATOM 676 C C . ARG A 1 88 ? 10.525 -18.356 -9.072 1.00 49.72 88 ARG A C 1
ATOM 678 O O . ARG A 1 88 ? 10.192 -18.798 -7.978 1.00 49.72 88 ARG A O 1
ATOM 685 N N . ASN A 1 89 ? 11.742 -17.873 -9.302 1.00 49.00 89 ASN A N 1
ATOM 686 C CA . ASN A 1 89 ? 12.856 -17.814 -8.363 1.00 49.00 89 ASN A CA 1
ATOM 687 C C . ASN A 1 89 ? 13.112 -16.424 -7.750 1.00 49.00 89 ASN A C 1
ATOM 689 O O . ASN A 1 89 ? 14.000 -16.319 -6.910 1.00 49.00 89 ASN A O 1
ATOM 693 N N . HIS A 1 90 ? 12.383 -15.364 -8.126 1.00 50.31 90 HIS A N 1
ATOM 694 C CA . HIS A 1 90 ? 12.607 -14.043 -7.522 1.00 50.31 90 HIS A CA 1
ATOM 695 C C . HIS A 1 90 ? 12.000 -13.951 -6.111 1.00 50.31 90 HIS A C 1
ATOM 697 O O . HIS A 1 90 ? 10.796 -14.128 -5.915 1.00 50.31 90 HIS A O 1
ATOM 703 N N . GLU A 1 91 ? 12.839 -13.628 -5.123 1.00 52.78 91 GLU A N 1
ATOM 704 C CA . GLU A 1 91 ? 12.516 -13.543 -3.687 1.00 52.78 91 GLU A CA 1
ATOM 705 C C . GLU A 1 91 ? 11.329 -12.609 -3.367 1.00 52.78 91 GLU A C 1
ATOM 707 O O . GLU A 1 91 ? 10.633 -12.791 -2.367 1.00 52.78 91 GLU A O 1
ATOM 712 N N . GLY A 1 92 ? 11.022 -11.657 -4.254 1.00 48.38 92 GLY A N 1
ATOM 713 C CA . GLY A 1 92 ? 9.848 -10.786 -4.150 1.00 48.38 92 GLY A CA 1
ATOM 714 C C . GLY A 1 92 ? 8.507 -11.530 -4.230 1.00 48.38 92 GLY A C 1
ATOM 715 O O . GLY A 1 92 ? 7.560 -11.183 -3.521 1.00 48.38 92 GLY A O 1
ATOM 716 N N . PHE A 1 93 ? 8.433 -12.618 -5.007 1.00 50.12 93 PHE A N 1
ATOM 717 C CA . PHE A 1 93 ? 7.224 -13.447 -5.115 1.00 50.12 93 PHE A CA 1
ATOM 718 C C . PHE A 1 93 ? 6.943 -14.209 -3.808 1.00 50.12 93 PHE A C 1
ATOM 720 O O . PHE A 1 93 ? 5.787 -14.428 -3.433 1.00 50.12 93 PHE A O 1
ATOM 727 N N . PHE A 1 94 ? 8.001 -14.550 -3.059 1.00 47.38 94 PHE A N 1
ATOM 728 C CA . PHE A 1 94 ? 7.881 -15.181 -1.746 1.00 47.38 94 PHE A CA 1
ATOM 729 C C . PHE A 1 94 ? 7.213 -14.261 -0.720 1.00 47.38 94 PHE A C 1
ATOM 731 O O . PHE A 1 94 ? 6.495 -14.767 0.140 1.00 47.38 94 PHE A O 1
ATOM 738 N N . TYR A 1 95 ? 7.372 -12.935 -0.803 1.00 50.03 95 TYR A N 1
ATOM 739 C CA . TYR A 1 95 ? 6.706 -12.013 0.125 1.00 50.03 95 TYR A CA 1
ATOM 740 C C . TYR A 1 95 ? 5.188 -11.965 -0.090 1.00 50.03 95 TYR A C 1
ATOM 742 O O . TYR A 1 95 ? 4.434 -12.085 0.878 1.00 50.03 95 TYR A O 1
ATOM 750 N N . ALA A 1 96 ? 4.733 -11.898 -1.346 1.00 47.56 96 ALA A N 1
ATOM 751 C CA . ALA A 1 96 ? 3.309 -11.981 -1.681 1.00 47.56 96 ALA A CA 1
ATOM 752 C C . ALA A 1 96 ? 2.708 -13.346 -1.283 1.00 47.56 96 ALA A C 1
ATOM 754 O O . ALA A 1 96 ? 1.631 -13.414 -0.688 1.00 47.56 96 ALA A O 1
ATOM 755 N N . GLN A 1 97 ? 3.439 -14.446 -1.501 1.00 44.72 97 GLN A N 1
ATOM 756 C CA . GLN A 1 97 ? 2.981 -15.791 -1.133 1.00 44.72 97 GLN A CA 1
ATOM 757 C C . GLN A 1 97 ? 2.989 -16.043 0.389 1.00 44.72 97 GLN A C 1
ATOM 759 O O . GLN A 1 97 ? 2.108 -16.728 0.915 1.00 44.72 97 GLN A O 1
ATOM 764 N N . LYS A 1 98 ? 3.940 -15.466 1.133 1.00 40.62 98 LYS A N 1
ATOM 765 C CA . LYS A 1 98 ? 4.030 -15.581 2.601 1.00 40.62 98 LYS A CA 1
ATOM 766 C C . LYS A 1 98 ? 2.856 -14.895 3.310 1.00 40.62 98 LYS A C 1
ATOM 768 O O . LYS A 1 98 ? 2.438 -15.348 4.381 1.00 40.62 98 LYS A O 1
ATOM 773 N N . LEU A 1 99 ? 2.272 -13.866 2.693 1.00 44.88 99 LEU A N 1
ATOM 774 C CA . LEU A 1 99 ? 1.047 -13.219 3.173 1.00 44.88 99 LEU A CA 1
ATOM 775 C C . LEU A 1 99 ? -0.192 -14.119 3.029 1.00 44.88 99 LEU A C 1
ATOM 777 O O . LEU A 1 99 ? -1.073 -14.069 3.883 1.00 44.88 99 LEU A O 1
ATOM 781 N N . HIS A 1 100 ? -0.228 -15.002 2.027 1.00 39.19 100 HIS A N 1
ATOM 782 C CA . HIS A 1 100 ? -1.339 -15.935 1.804 1.00 39.19 100 HIS A CA 1
ATOM 783 C C . HIS A 1 100 ? -1.377 -17.100 2.818 1.00 39.19 100 HIS A C 1
ATOM 785 O O . HIS A 1 100 ? -2.455 -17.595 3.137 1.00 39.19 100 HIS A O 1
ATOM 791 N N . ASN A 1 101 ? -0.229 -17.522 3.369 1.00 29.64 101 ASN A N 1
ATOM 792 C CA . ASN A 1 101 ? -0.137 -18.714 4.235 1.00 29.64 101 ASN A CA 1
ATOM 793 C C . ASN A 1 101 ? -0.045 -18.411 5.748 1.00 29.64 101 ASN A C 1
ATOM 795 O O . ASN A 1 101 ? 0.154 -19.307 6.567 1.00 29.64 101 ASN A O 1
ATOM 799 N N . SER A 1 102 ? -0.184 -17.144 6.141 1.00 29.95 102 SER A N 1
ATOM 800 C CA . SER A 1 102 ? -0.205 -16.732 7.547 1.00 29.95 102 SER A CA 1
ATOM 801 C C . SER A 1 102 ? -1.661 -16.555 7.995 1.00 29.95 102 SER A C 1
ATOM 803 O O . SER A 1 102 ? -2.435 -15.882 7.327 1.00 29.95 102 SER A O 1
ATOM 805 N N . ASN A 1 103 ? -2.056 -17.172 9.109 1.00 34.06 103 ASN A N 1
ATOM 806 C CA . ASN A 1 103 ? -3.417 -17.199 9.673 1.00 34.06 103 ASN A CA 1
ATOM 807 C C . ASN A 1 103 ? -3.988 -15.802 10.057 1.00 34.06 103 ASN A C 1
ATOM 809 O O . ASN A 1 103 ? -4.249 -15.521 11.225 1.00 34.06 103 ASN A O 1
ATOM 813 N N . TRP A 1 104 ? -4.273 -14.929 9.089 1.00 35.97 104 TRP A N 1
ATOM 814 C CA . TRP A 1 104 ? -4.923 -13.623 9.290 1.00 35.97 104 TRP A CA 1
ATOM 815 C C . TRP A 1 104 ? -6.456 -13.733 9.266 1.00 35.97 104 TRP A C 1
ATOM 817 O O . TRP A 1 104 ? -7.166 -12.950 8.633 1.00 35.97 104 TRP A O 1
ATOM 827 N N . LYS A 1 105 ? -7.003 -14.720 9.988 1.00 30.03 105 LYS A N 1
ATOM 828 C CA . LYS A 1 105 ? -8.450 -14.867 10.199 1.00 30.03 105 LYS A CA 1
ATOM 829 C C . LYS A 1 105 ? -8.962 -13.767 11.133 1.00 30.03 105 LYS A C 1
ATOM 831 O O . LYS A 1 105 ? -9.207 -14.038 12.304 1.00 30.03 105 LYS A O 1
ATOM 836 N N . ARG A 1 106 ? -9.132 -12.537 10.627 1.00 32.62 106 ARG A N 1
ATOM 837 C CA . ARG A 1 106 ? -10.190 -11.604 11.082 1.00 32.62 106 ARG A CA 1
ATOM 838 C C . ARG A 1 106 ? -10.393 -10.334 10.257 1.00 32.62 106 ARG A C 1
ATOM 840 O O . ARG A 1 106 ? -11.405 -9.687 10.479 1.00 32.62 106 ARG A O 1
ATOM 847 N N . HIS A 1 107 ? -9.556 -10.021 9.274 1.00 32.22 107 HIS A N 1
ATOM 848 C CA . HIS A 1 107 ? -9.862 -8.993 8.274 1.00 32.22 107 HIS A CA 1
ATOM 849 C C . HIS A 1 107 ? -9.299 -9.467 6.932 1.00 32.22 107 HIS A C 1
ATOM 851 O O . HIS A 1 107 ? -8.094 -9.653 6.802 1.00 32.22 107 HIS A O 1
ATOM 857 N N . PHE A 1 108 ? -10.176 -9.766 5.972 1.00 31.09 108 PHE A N 1
ATOM 858 C CA . PHE A 1 108 ? -9.775 -10.276 4.662 1.00 31.09 108 PHE A CA 1
ATOM 859 C C . PHE A 1 108 ? -9.120 -9.150 3.852 1.00 31.09 108 PHE A C 1
ATOM 861 O O . PHE A 1 108 ? -9.814 -8.256 3.374 1.00 31.09 108 PHE A O 1
ATOM 868 N N . PHE A 1 109 ? -7.799 -9.218 3.697 1.00 37.81 109 PHE A N 1
ATOM 869 C CA . PHE A 1 109 ? -7.021 -8.433 2.742 1.00 37.81 109 PHE A CA 1
ATOM 870 C C . PHE A 1 1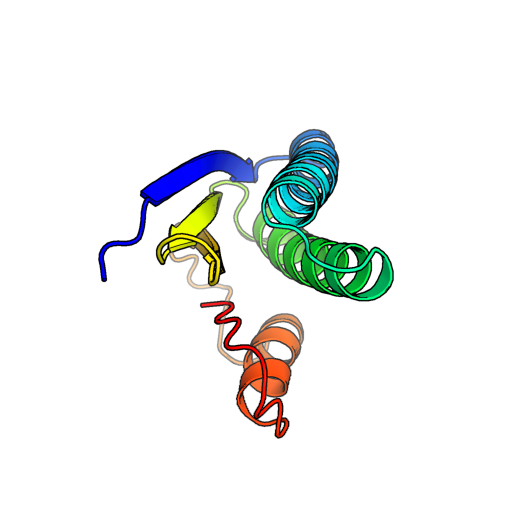09 ? -6.392 -9.425 1.762 1.00 37.81 109 PHE A C 1
ATOM 872 O O . PHE A 1 109 ? -5.575 -10.250 2.165 1.00 37.81 109 PHE A O 1
ATOM 879 N N . HIS A 1 110 ? -6.811 -9.389 0.499 1.00 37.53 110 HIS A N 1
ATOM 880 C CA . HIS A 1 110 ? -6.111 -10.096 -0.569 1.00 37.53 110 HIS A CA 1
ATOM 881 C C . HIS A 1 110 ? -5.149 -9.098 -1.220 1.00 37.53 110 HIS A C 1
ATOM 883 O O . HIS A 1 110 ? -5.551 -8.007 -1.613 1.00 37.53 110 HIS A O 1
ATOM 889 N N . ILE A 1 111 ? -3.872 -9.449 -1.281 1.00 37.84 111 ILE A N 1
ATOM 890 C CA . ILE A 1 111 ? -2.932 -8.837 -2.216 1.00 37.84 111 ILE A CA 1
ATOM 891 C C . ILE A 1 111 ? -2.715 -9.936 -3.249 1.00 37.84 111 ILE A C 1
ATOM 893 O O . ILE A 1 111 ? -2.121 -10.966 -2.930 1.00 37.84 111 ILE A O 1
ATOM 897 N N . ILE A 1 112 ? -3.332 -9.763 -4.413 1.00 38.16 112 ILE A N 1
ATOM 898 C CA . ILE A 1 112 ? -3.174 -10.610 -5.600 1.00 38.16 112 ILE A CA 1
ATOM 899 C C . ILE A 1 112 ? -2.676 -9.737 -6.737 1.00 38.16 112 ILE A C 1
ATOM 901 O O . ILE A 1 112 ? -3.190 -8.598 -6.864 1.00 38.16 112 ILE A O 1
#